Protein AF-A0A4R1Q6V0-F1 (afdb_monomer)

Radius of gyration: 15.85 Å; Cα contacts (8 Å, |Δi|>4): 19; chains: 1; bounding box: 35×26×39 Å

pLDDT: mean 94.79, std 7.14, range [60.41, 98.5]

Secondary structure (DSSP, 8-state):
---HHHHHHHHHHHHHHHHHHHHHHHHHHHH-HHHHHHHHHHHHHHHHHHHHHHHHHHHHHTS-TTTT--TGGGT--

Sequence (77 aa):
MATIELLRQKIHSANQQLIEAIDLSIELRRQSPQMKSEVVKIWETFLGQFFGYIKQKSKASKDNLLAGVSWARLNLF

Mean predicted aligned error: 3.61 Å

Solvent-accessible surface area (backbone atoms only — not comparable to full-atom values): 4519 Å² total; per-residue (Å²): 132,92,48,72,66,60,51,50,52,54,54,50,56,52,48,54,57,51,50,55,51,50,54,53,45,56,59,46,41,70,75,36,76,66,44,32,51,52,51,48,54,53,51,52,51,50,53,50,52,54,55,48,49,52,52,53,48,18,63,75,69,76,41,68,82,64,66,89,66,54,66,80,79,62,63,77,123

Foldseek 3Di:
DDDPVNVVVVVVVVVVVVVVLVVVLVVQCVPDVVSVVVSVVVVVVVVCVVVVVLVVVCVVVVHNPCPPPDPVVVPPD

Organism: NCBI:txid244830

Structure (mmCIF, N/CA/C/O backbone):
data_AF-A0A4R1Q6V0-F1
#
_entry.id   AF-A0A4R1Q6V0-F1
#
loop_
_atom_site.group_PDB
_atom_site.id
_atom_site.type_symbol
_atom_site.label_atom_id
_atom_site.label_alt_id
_atom_site.label_comp_id
_atom_site.label_asym_id
_atom_site.label_entity_id
_atom_site.label_seq_id
_atom_site.pdbx_PDB_ins_code
_atom_site.Cartn_x
_atom_site.Cartn_y
_atom_site.Cartn_z
_atom_site.occupancy
_atom_site.B_iso_or_equiv
_atom_site.auth_seq_id
_atom_site.auth_comp_id
_atom_site.auth_asym_id
_atom_site.auth_atom_id
_atom_site.pdbx_PDB_model_num
ATOM 1 N N . MET A 1 1 ? 13.905 14.943 -15.841 1.00 80.88 1 MET A N 1
ATOM 2 C CA . MET A 1 1 ? 14.139 13.484 -15.962 1.00 80.88 1 MET A CA 1
ATOM 3 C C . MET A 1 1 ? 13.892 12.841 -14.606 1.00 80.88 1 MET A C 1
ATOM 5 O O . MET A 1 1 ? 14.093 13.515 -13.603 1.00 80.88 1 MET A O 1
ATOM 9 N N . ALA A 1 2 ? 13.422 11.595 -14.554 1.00 91.62 2 ALA A N 1
ATOM 10 C CA . ALA A 1 2 ? 13.272 10.884 -13.283 1.00 91.62 2 ALA A CA 1
ATOM 11 C C . ALA A 1 2 ? 14.654 10.543 -12.697 1.00 91.62 2 ALA A C 1
ATOM 13 O O . ALA A 1 2 ? 15.544 10.130 -13.438 1.00 91.62 2 ALA A O 1
ATOM 14 N N . THR A 1 3 ? 14.829 10.712 -11.385 1.00 97.75 3 THR A N 1
ATOM 15 C CA . THR A 1 3 ? 16.052 10.338 -10.658 1.00 97.75 3 THR A CA 1
ATOM 16 C C . THR A 1 3 ? 15.703 9.428 -9.484 1.00 97.75 3 THR A C 1
ATOM 18 O O . THR A 1 3 ? 14.585 9.471 -8.966 1.00 97.75 3 THR A O 1
ATOM 21 N N . ILE A 1 4 ? 16.665 8.612 -9.041 1.00 97.44 4 ILE A N 1
ATOM 22 C CA . ILE A 1 4 ? 16.501 7.781 -7.838 1.00 97.44 4 ILE A CA 1
ATOM 23 C C . ILE A 1 4 ? 16.205 8.650 -6.614 1.00 97.44 4 ILE A C 1
ATOM 25 O O . ILE A 1 4 ? 15.370 8.279 -5.796 1.00 97.44 4 ILE A O 1
ATOM 29 N N . GLU A 1 5 ? 16.830 9.823 -6.517 1.00 98.06 5 GLU A N 1
ATOM 30 C CA . GLU A 1 5 ? 16.597 10.752 -5.412 1.00 98.06 5 GLU A CA 1
ATOM 31 C C . GLU A 1 5 ? 15.157 11.274 -5.395 1.00 98.06 5 GLU A C 1
ATOM 33 O O . GLU A 1 5 ? 14.490 11.226 -4.365 1.00 98.06 5 GLU A O 1
ATOM 38 N N . LEU A 1 6 ? 14.617 11.655 -6.557 1.00 97.94 6 LEU A N 1
ATOM 39 C CA . LEU A 1 6 ? 13.220 12.073 -6.660 1.00 97.94 6 LEU A CA 1
ATOM 40 C C . LEU A 1 6 ? 12.256 10.943 -6.262 1.00 97.94 6 LEU A C 1
ATOM 42 O O . LEU A 1 6 ? 11.244 11.196 -5.607 1.00 97.94 6 LEU A O 1
ATOM 46 N N . LEU A 1 7 ? 12.557 9.696 -6.643 1.00 97.50 7 LEU A N 1
ATOM 47 C CA . LEU A 1 7 ? 11.769 8.536 -6.223 1.00 97.50 7 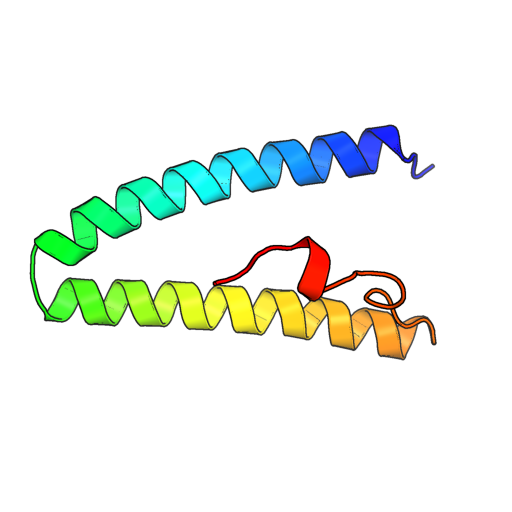LEU A CA 1
ATOM 48 C C . LEU A 1 7 ? 11.839 8.339 -4.701 1.00 97.50 7 LEU A C 1
ATOM 50 O O . LEU A 1 7 ? 10.796 8.169 -4.071 1.00 97.50 7 LEU A O 1
ATOM 54 N N . ARG A 1 8 ? 13.036 8.410 -4.103 1.00 98.06 8 ARG A N 1
ATOM 55 C CA . ARG A 1 8 ? 13.228 8.291 -2.647 1.00 98.06 8 ARG A CA 1
ATOM 56 C C . ARG A 1 8 ? 12.433 9.347 -1.891 1.00 98.06 8 ARG A C 1
ATOM 58 O O . ARG A 1 8 ? 11.712 8.992 -0.965 1.00 98.06 8 ARG A O 1
ATOM 65 N N . GLN A 1 9 ? 12.501 10.604 -2.322 1.00 97.88 9 GLN A N 1
ATOM 66 C CA . GLN A 1 9 ? 11.757 11.704 -1.708 1.00 97.88 9 GLN A CA 1
ATOM 67 C C . GLN A 1 9 ? 10.246 11.472 -1.774 1.00 97.88 9 GLN A C 1
ATOM 69 O O . GLN A 1 9 ? 9.566 11.573 -0.757 1.00 97.88 9 GLN A O 1
ATOM 74 N N . LYS A 1 10 ? 9.715 11.073 -2.939 1.00 97.81 10 LYS A N 1
ATOM 75 C CA . LYS A 1 10 ? 8.280 10.777 -3.088 1.00 97.81 10 LYS A CA 1
ATOM 76 C C . LYS A 1 10 ? 7.815 9.648 -2.171 1.00 97.81 10 LYS A C 1
ATOM 78 O O . LYS A 1 10 ? 6.771 9.779 -1.539 1.00 97.81 10 LYS A O 1
ATOM 83 N N . ILE A 1 11 ? 8.582 8.561 -2.096 1.00 97.12 11 ILE A N 1
ATOM 84 C CA . ILE A 1 11 ? 8.258 7.427 -1.223 1.00 97.12 11 ILE A CA 1
ATOM 85 C C . ILE A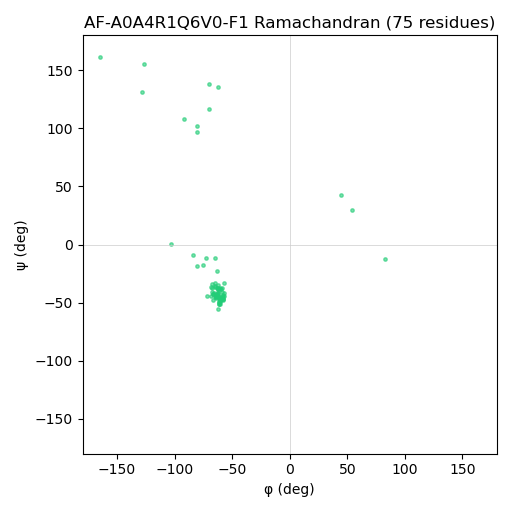 1 11 ? 8.351 7.835 0.248 1.00 97.12 11 ILE A C 1
ATOM 87 O O . ILE A 1 11 ? 7.460 7.500 1.021 1.00 97.12 11 ILE A O 1
ATOM 91 N N . HIS A 1 12 ? 9.377 8.597 0.631 1.00 97.81 12 HIS A N 1
ATOM 92 C CA . HIS A 1 12 ? 9.537 9.070 2.001 1.00 97.81 12 HIS A CA 1
ATOM 93 C C . HIS A 1 12 ? 8.362 9.951 2.444 1.00 97.81 12 HIS A C 1
ATOM 95 O O . HIS A 1 12 ? 7.765 9.685 3.485 1.00 97.81 12 HIS A O 1
ATOM 101 N N . SER A 1 13 ? 7.976 10.946 1.639 1.00 97.44 13 SER A N 1
ATOM 102 C CA . SER A 1 13 ? 6.844 11.824 1.957 1.00 97.44 13 SER A CA 1
ATOM 103 C C . SER A 1 13 ? 5.516 11.066 2.031 1.00 97.44 13 SER A C 1
ATOM 105 O O . SER A 1 13 ? 4.739 11.294 2.953 1.00 97.44 13 SER A O 1
ATOM 107 N N . ALA A 1 14 ? 5.262 10.132 1.107 1.00 97.81 14 ALA A N 1
ATOM 108 C CA . ALA A 1 14 ? 4.068 9.289 1.167 1.00 97.81 14 ALA A CA 1
ATOM 109 C C . ALA A 1 14 ? 4.050 8.416 2.432 1.00 97.81 14 ALA A C 1
ATOM 111 O O . ALA A 1 14 ? 3.003 8.252 3.051 1.00 97.81 14 ALA A O 1
ATOM 112 N N . ASN A 1 15 ? 5.208 7.895 2.848 1.00 97.31 15 ASN A N 1
ATOM 113 C CA . ASN A 1 15 ? 5.315 7.079 4.050 1.00 97.31 15 ASN A CA 1
ATOM 114 C C . ASN A 1 15 ? 4.992 7.867 5.329 1.00 97.31 15 ASN A C 1
ATOM 116 O O . ASN A 1 15 ? 4.349 7.315 6.211 1.00 97.31 15 ASN A O 1
ATOM 120 N N . GLN A 1 16 ? 5.374 9.146 5.420 1.00 98.12 16 GLN A N 1
ATOM 121 C CA . GLN A 1 16 ? 4.998 9.994 6.564 1.00 98.12 16 GLN A CA 1
ATOM 122 C C . GLN A 1 16 ? 3.475 10.127 6.689 1.00 98.12 16 GLN A C 1
ATOM 124 O O . GLN A 1 16 ? 2.913 9.893 7.752 1.00 98.12 16 GLN A O 1
ATOM 129 N N . GLN A 1 17 ? 2.793 10.389 5.574 1.00 97.50 17 GLN A N 1
ATOM 130 C CA . GLN A 1 17 ? 1.331 10.488 5.553 1.00 97.50 17 GLN A CA 1
ATOM 131 C C . GLN A 1 17 ? 0.647 9.154 5.893 1.00 97.50 17 GLN A C 1
ATOM 133 O O . GLN A 1 17 ? -0.386 9.134 6.559 1.00 97.50 17 GLN A O 1
ATOM 138 N N . LEU A 1 18 ? 1.228 8.024 5.474 1.00 98.19 18 LEU A N 1
ATOM 139 C CA . LEU A 1 18 ? 0.723 6.701 5.845 1.00 98.19 18 LEU A CA 1
ATOM 140 C C . LEU A 1 18 ? 0.915 6.399 7.336 1.00 98.19 18 LEU A C 1
ATOM 142 O O . LEU A 1 18 ? 0.034 5.778 7.923 1.00 98.19 18 LEU A O 1
ATOM 146 N N . ILE A 1 19 ? 2.016 6.844 7.950 1.00 98.12 19 ILE A N 1
ATOM 147 C CA . ILE A 1 19 ? 2.238 6.714 9.400 1.00 98.12 19 ILE A CA 1
ATOM 148 C C . ILE A 1 19 ? 1.155 7.481 10.165 1.00 98.12 19 ILE A C 1
ATOM 150 O O . ILE A 1 19 ? 0.463 6.887 10.988 1.00 98.12 19 ILE A O 1
ATOM 154 N N . GLU A 1 20 ? 0.926 8.750 9.822 1.00 98.12 20 GLU A N 1
ATOM 155 C CA . GLU A 1 20 ? -0.131 9.565 10.441 1.00 98.12 20 GLU A CA 1
ATOM 156 C C . GLU A 1 20 ? -1.520 8.913 10.285 1.00 98.12 20 GLU A C 1
ATOM 158 O O . GLU A 1 20 ? -2.307 8.848 11.231 1.00 98.12 20 GLU A O 1
ATOM 163 N N . ALA A 1 21 ? -1.820 8.355 9.106 1.00 98.38 21 ALA A N 1
ATOM 164 C CA . ALA A 1 21 ? -3.076 7.645 8.865 1.00 98.38 21 ALA A CA 1
ATOM 165 C C . ALA A 1 21 ? -3.218 6.360 9.705 1.00 98.38 21 ALA A C 1
ATOM 167 O O . ALA A 1 21 ? -4.335 5.992 10.089 1.00 98.38 21 ALA A O 1
ATOM 168 N N . ILE A 1 22 ? -2.116 5.661 9.997 1.00 98.12 22 ILE A N 1
ATOM 169 C CA . ILE A 1 22 ? -2.105 4.492 10.887 1.00 98.12 22 ILE A CA 1
ATOM 170 C C . ILE A 1 22 ? -2.403 4.922 12.325 1.00 98.12 22 ILE A C 1
ATOM 172 O O . ILE A 1 22 ? -3.244 4.293 12.971 1.00 98.12 22 ILE A O 1
ATOM 176 N N . ASP A 1 23 ? -1.791 6.003 12.804 1.00 98.25 23 ASP A N 1
ATOM 177 C CA . ASP A 1 23 ? -2.028 6.513 14.158 1.00 98.25 23 ASP A CA 1
ATOM 178 C C . ASP A 1 23 ? -3.501 6.910 14.349 1.00 98.25 23 ASP A C 1
ATOM 180 O O . ASP A 1 23 ? -4.169 6.420 15.267 1.00 98.25 23 ASP A O 1
ATOM 184 N N . LEU A 1 24 ? -4.071 7.656 13.395 1.00 98.25 24 LEU A N 1
ATOM 185 C CA . LEU A 1 24 ? -5.504 7.979 13.373 1.00 98.25 24 LEU A CA 1
ATOM 186 C C . LEU A 1 24 ? -6.384 6.723 13.318 1.00 98.25 24 LEU A C 1
ATOM 188 O O . LEU A 1 24 ? -7.429 6.644 13.967 1.00 98.25 24 LEU A O 1
ATOM 192 N N . SER A 1 25 ? -5.962 5.701 12.568 1.00 98.19 25 SER A N 1
ATOM 193 C CA . SER A 1 25 ? -6.680 4.426 12.496 1.00 98.19 25 SER A CA 1
ATOM 194 C C . SER A 1 25 ? -6.749 3.733 13.857 1.00 98.19 25 SER A C 1
ATOM 196 O O . SER A 1 25 ? -7.776 3.136 14.182 1.00 98.19 25 SER A O 1
ATOM 198 N N . ILE A 1 26 ? -5.687 3.797 14.665 1.00 97.88 26 ILE A N 1
ATOM 199 C CA . ILE A 1 26 ? -5.664 3.214 16.014 1.00 97.88 26 ILE A CA 1
ATOM 200 C C . ILE A 1 26 ? -6.667 3.931 16.920 1.00 97.88 26 ILE A C 1
ATOM 202 O O . ILE A 1 26 ? -7.427 3.263 17.627 1.00 97.88 26 ILE A O 1
ATOM 206 N N . GLU A 1 27 ? -6.702 5.263 16.878 1.00 97.75 27 GLU A N 1
ATOM 207 C CA . GLU A 1 27 ? -7.647 6.071 17.653 1.00 97.75 27 GLU A CA 1
ATOM 208 C C . GLU A 1 27 ? -9.098 5.766 17.266 1.00 97.75 27 GLU A C 1
ATOM 210 O O . GLU A 1 27 ? -9.911 5.414 18.124 1.00 97.75 27 GLU A O 1
ATOM 215 N N . LEU A 1 28 ? -9.413 5.801 15.967 1.00 98.06 28 LEU A N 1
ATOM 216 C CA . LEU A 1 28 ? -10.761 5.557 15.444 1.00 98.06 28 LEU A CA 1
ATOM 217 C C . LEU A 1 28 ? -11.258 4.142 15.754 1.00 98.06 28 LEU A C 1
ATOM 219 O O . LEU A 1 28 ? -12.403 3.951 16.166 1.00 98.06 28 LEU A O 1
ATOM 223 N N . ARG A 1 29 ? -10.394 3.127 15.623 1.00 97.44 29 ARG A N 1
ATOM 224 C CA . ARG A 1 29 ? -10.763 1.726 15.897 1.00 97.44 29 ARG A CA 1
ATOM 225 C C . ARG A 1 29 ? -11.144 1.475 17.357 1.00 97.44 29 ARG A C 1
ATOM 227 O O . ARG A 1 29 ? -11.838 0.493 17.615 1.00 97.44 29 ARG A O 1
ATOM 234 N N . ARG A 1 30 ? -10.696 2.313 18.299 1.00 96.06 30 ARG A N 1
ATOM 235 C CA . ARG A 1 30 ? -11.045 2.210 19.729 1.00 96.06 30 ARG A CA 1
ATOM 236 C C . ARG A 1 30 ? -12.413 2.812 20.055 1.00 96.06 30 ARG A C 1
ATOM 238 O O . ARG A 1 30 ? -12.962 2.482 21.099 1.00 96.06 30 ARG A O 1
ATOM 245 N N . GLN A 1 31 ? -12.964 3.659 19.184 1.00 96.25 31 GLN A N 1
ATOM 246 C CA . GLN A 1 31 ? -14.209 4.381 19.456 1.00 96.25 31 GLN A CA 1
ATOM 247 C C . GLN A 1 31 ? -15.439 3.468 19.425 1.00 96.25 31 GLN A C 1
ATOM 249 O O . GLN A 1 31 ? -16.298 3.564 20.298 1.00 96.25 31 GLN A O 1
ATOM 254 N N . SER A 1 32 ? -15.545 2.579 18.431 1.00 95.38 32 SER A N 1
ATOM 255 C CA . SER A 1 32 ? -16.649 1.615 18.339 1.00 95.38 32 SER A CA 1
ATOM 256 C C . SER A 1 32 ? -16.363 0.473 17.351 1.00 95.38 32 SER A C 1
ATOM 258 O O . SER A 1 32 ? -15.528 0.618 16.449 1.00 95.38 32 SER A O 1
ATOM 260 N N . PRO A 1 33 ? -17.086 -0.664 17.446 1.00 95.75 33 PRO A N 1
ATOM 261 C CA . PRO A 1 33 ? -17.030 -1.726 16.439 1.00 95.75 33 PRO A CA 1
ATOM 262 C C . PRO A 1 33 ? -17.381 -1.246 15.021 1.00 95.75 33 PRO A C 1
ATOM 264 O O . PRO A 1 33 ? -16.810 -1.736 14.047 1.00 95.75 33 PRO A O 1
ATOM 267 N N . GLN A 1 34 ? -18.288 -0.272 14.896 1.00 97.44 34 GLN A N 1
ATOM 268 C CA . GLN A 1 34 ? -18.669 0.320 13.615 1.00 97.44 34 GLN A CA 1
ATOM 269 C C . GLN A 1 34 ? -17.501 1.106 13.009 1.00 97.44 34 GLN A C 1
ATOM 271 O O . GLN A 1 34 ? -17.149 0.864 11.857 1.00 97.44 34 GLN A O 1
ATOM 276 N N . MET A 1 35 ? -16.834 1.962 13.795 1.00 97.62 35 MET A N 1
ATOM 277 C CA . MET A 1 35 ? -15.643 2.692 13.334 1.00 97.62 35 MET A CA 1
ATOM 278 C C . MET A 1 35 ? -14.507 1.741 12.962 1.00 97.62 35 MET A C 1
ATOM 280 O O . MET A 1 35 ? -13.826 1.948 11.961 1.00 97.62 35 MET A O 1
ATOM 284 N N . LYS A 1 36 ? -14.341 0.640 13.704 1.00 97.25 36 LYS A N 1
ATOM 285 C CA . LYS A 1 36 ? -13.376 -0.404 13.343 1.00 97.25 36 LYS A CA 1
ATOM 286 C C . LYS A 1 36 ? -13.646 -0.984 11.951 1.00 97.25 36 LYS A C 1
ATOM 288 O O . LYS A 1 36 ? -12.694 -1.171 11.197 1.00 97.25 36 LYS A O 1
ATOM 293 N N . SER A 1 37 ? -14.907 -1.264 11.618 1.00 97.94 37 SER A N 1
ATOM 294 C CA . SER A 1 37 ? -15.303 -1.767 10.295 1.00 97.94 37 SER A CA 1
ATOM 295 C C . SER A 1 37 ? -15.027 -0.745 9.189 1.00 97.94 37 SER A C 1
ATOM 297 O O . SER A 1 37 ? -14.443 -1.091 8.165 1.00 97.94 37 SER A O 1
ATOM 299 N N . GLU A 1 38 ? -15.359 0.528 9.418 1.00 98.31 38 GLU A N 1
ATOM 300 C CA . GLU A 1 38 ? -15.087 1.598 8.450 1.00 98.31 38 GLU A CA 1
ATOM 301 C C . GLU A 1 38 ? -13.583 1.782 8.200 1.00 98.31 38 GLU A C 1
ATOM 303 O O . GLU A 1 38 ? -13.148 1.809 7.051 1.00 98.31 38 GLU A O 1
ATOM 308 N N . VAL A 1 39 ? -12.759 1.787 9.254 1.00 98.38 39 VAL A N 1
ATOM 309 C CA . VAL A 1 39 ? -11.295 1.848 9.111 1.00 98.38 39 VAL A CA 1
ATOM 310 C C . VAL A 1 39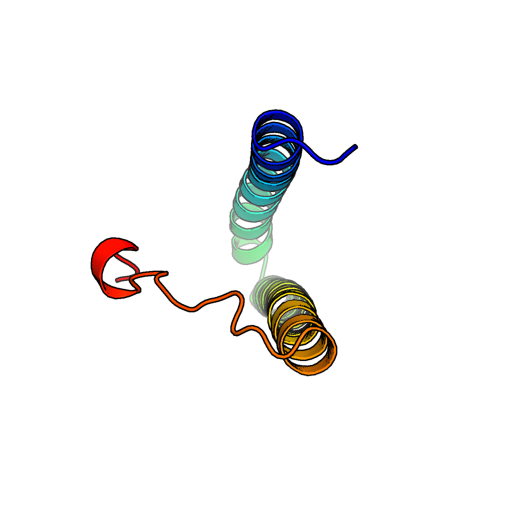 ? -10.763 0.667 8.292 1.00 98.38 39 VAL A C 1
ATOM 312 O O . VAL A 1 39 ? -9.887 0.857 7.451 1.00 98.38 39 VAL A O 1
ATOM 315 N N . VAL A 1 40 ? -11.291 -0.548 8.490 1.00 98.06 40 VAL A N 1
ATOM 316 C CA . VAL A 1 40 ? -10.904 -1.717 7.678 1.00 98.06 40 VAL A CA 1
ATOM 317 C C . VAL A 1 40 ? -11.216 -1.487 6.196 1.00 98.06 40 VAL A C 1
ATOM 319 O O . VAL A 1 40 ? -10.317 -1.655 5.376 1.00 98.06 40 VAL A O 1
ATOM 322 N N . LYS A 1 41 ? -12.423 -1.023 5.850 1.00 98.44 41 LYS A N 1
ATOM 323 C CA . LYS A 1 41 ? -12.807 -0.756 4.450 1.00 98.44 41 LYS A CA 1
ATOM 324 C C . LYS A 1 41 ? -11.917 0.292 3.778 1.00 98.44 41 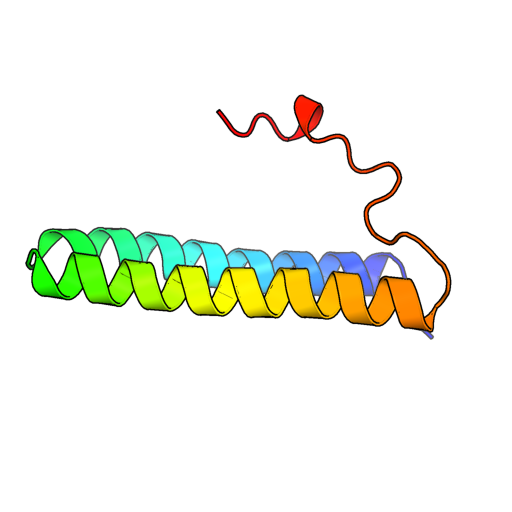LYS A C 1
ATOM 326 O O . LYS A 1 41 ? -11.598 0.162 2.594 1.00 98.44 41 LYS A O 1
ATOM 331 N N . ILE A 1 42 ? -11.507 1.328 4.516 1.00 98.50 42 ILE A N 1
ATOM 332 C CA . ILE A 1 42 ? -10.594 2.366 4.012 1.00 98.50 42 ILE A CA 1
ATOM 333 C C . ILE A 1 42 ? -9.250 1.739 3.623 1.00 98.50 42 ILE A C 1
ATOM 335 O O . ILE A 1 42 ? -8.773 1.941 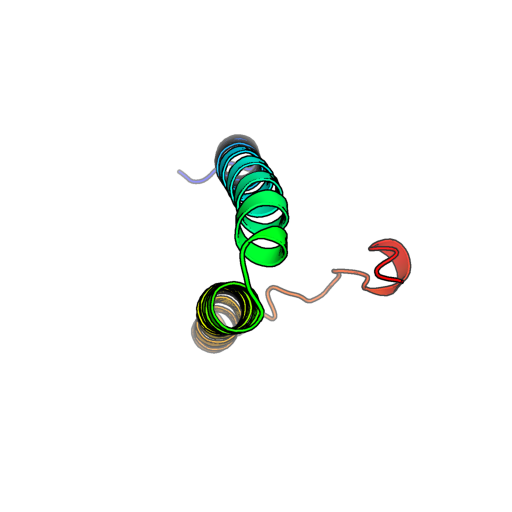2.504 1.00 98.50 42 ILE A O 1
ATOM 339 N N . TRP A 1 43 ? -8.667 0.925 4.510 1.00 98.50 43 TRP A N 1
ATOM 340 C CA . TRP A 1 43 ? -7.403 0.240 4.235 1.00 98.50 43 TRP A CA 1
ATOM 341 C C . TRP A 1 43 ? -7.522 -0.786 3.106 1.00 98.50 43 TRP A C 1
ATOM 343 O O . TRP A 1 43 ? -6.646 -0.831 2.245 1.00 98.50 43 TRP A O 1
ATOM 353 N N . GLU A 1 44 ? -8.604 -1.566 3.051 1.00 98.44 44 GLU A N 1
ATOM 354 C CA . GLU A 1 44 ? -8.864 -2.500 1.945 1.00 98.44 44 GLU A CA 1
ATOM 355 C C . GLU A 1 44 ? -8.940 -1.773 0.598 1.00 98.44 44 GLU A C 1
ATOM 357 O O . GLU A 1 44 ? -8.322 -2.204 -0.379 1.00 98.44 44 GLU A O 1
ATOM 362 N N . THR A 1 45 ? -9.635 -0.634 0.559 1.00 98.38 45 THR A N 1
ATOM 363 C CA . THR A 1 45 ? -9.751 0.199 -0.644 1.00 98.38 45 THR A CA 1
ATOM 364 C C . THR A 1 45 ? -8.383 0.711 -1.088 1.00 98.38 45 THR A C 1
ATOM 366 O O . THR A 1 45 ? -8.015 0.547 -2.254 1.00 98.38 45 THR A O 1
ATOM 369 N N . PHE A 1 46 ? -7.599 1.280 -0.167 1.00 98.19 46 PHE A N 1
ATOM 370 C CA . PHE A 1 46 ? -6.255 1.778 -0.462 1.00 98.19 46 PHE A CA 1
ATOM 371 C C . PHE A 1 46 ? -5.326 0.667 -0.966 1.00 98.19 46 PHE A C 1
ATOM 373 O O . PHE A 1 46 ? -4.715 0.808 -2.026 1.00 98.19 46 PHE A O 1
ATOM 380 N N . LEU A 1 47 ? -5.239 -0.454 -0.243 1.00 97.81 47 LEU A N 1
ATOM 381 C CA . LEU A 1 47 ? -4.358 -1.568 -0.600 1.00 97.81 47 LEU A CA 1
ATOM 382 C C . LEU A 1 47 ? -4.746 -2.158 -1.961 1.00 97.81 47 LEU A C 1
ATOM 384 O O . LEU A 1 47 ? -3.875 -2.404 -2.799 1.00 97.81 47 LEU A O 1
ATOM 388 N N . GLY A 1 48 ? -6.048 -2.318 -2.215 1.00 97.94 48 GLY A N 1
ATOM 389 C CA . GLY A 1 48 ? -6.564 -2.775 -3.503 1.00 97.94 48 GLY A CA 1
ATOM 390 C C . GLY A 1 48 ? -6.177 -1.844 -4.654 1.00 97.94 48 GLY A C 1
ATOM 391 O O . GLY A 1 48 ? -5.668 -2.306 -5.677 1.00 97.94 48 GLY A O 1
ATOM 392 N N . GLN A 1 49 ? -6.355 -0.531 -4.482 1.00 98.00 49 GLN A N 1
ATOM 393 C CA . GLN A 1 49 ? -5.971 0.466 -5.485 1.00 98.00 49 GLN A CA 1
ATOM 394 C C . GLN A 1 49 ? -4.454 0.497 -5.716 1.00 98.00 49 GLN A C 1
ATOM 396 O O . GLN A 1 49 ? -4.007 0.494 -6.865 1.00 98.00 49 GLN A O 1
ATOM 401 N N . PHE A 1 50 ? -3.658 0.478 -4.645 1.00 97.06 50 PHE A N 1
ATOM 402 C CA . PHE A 1 50 ? -2.200 0.550 -4.708 1.00 97.06 50 PHE A CA 1
ATOM 403 C C . PHE A 1 50 ? -1.599 -0.650 -5.451 1.00 97.06 50 PHE A C 1
ATOM 405 O O . PHE A 1 50 ? -0.918 -0.481 -6.469 1.00 97.06 50 PHE A O 1
ATOM 412 N N . PHE A 1 51 ? -1.902 -1.875 -5.008 1.00 95.94 51 PHE A N 1
ATOM 413 C CA . PHE A 1 51 ? -1.402 -3.083 -5.671 1.00 95.94 51 PHE A CA 1
ATOM 414 C C . PHE A 1 51 ? -2.014 -3.275 -7.063 1.00 95.94 51 PHE A C 1
ATOM 416 O O . PHE A 1 51 ? -1.324 -3.726 -7.984 1.00 95.94 51 PHE A O 1
ATOM 423 N N . GLY A 1 52 ? -3.279 -2.885 -7.250 1.00 97.56 52 GLY A N 1
ATOM 424 C CA . GLY A 1 52 ? -3.938 -2.883 -8.554 1.00 97.56 52 GLY A CA 1
ATOM 425 C C . GLY A 1 52 ? -3.197 -2.017 -9.572 1.00 97.56 52 GLY A C 1
ATOM 426 O O . GLY A 1 52 ? -2.928 -2.467 -10.688 1.00 97.56 52 GLY A O 1
ATOM 427 N N . TYR A 1 53 ? -2.785 -0.813 -9.172 1.00 97.81 53 TYR A N 1
ATOM 428 C CA . TYR A 1 53 ? -2.032 0.096 -10.031 1.00 97.81 53 TYR A CA 1
ATOM 429 C C . TYR A 1 53 ? -0.630 -0.433 -10.363 1.00 97.81 53 TYR A C 1
ATOM 431 O O . TYR A 1 53 ? -0.227 -0.402 -11.529 1.00 97.81 53 TYR A O 1
ATOM 439 N N . ILE A 1 54 ? 0.091 -1.002 -9.386 1.00 97.25 54 ILE A N 1
ATOM 440 C CA . ILE A 1 54 ? 1.394 -1.651 -9.634 1.00 97.25 54 ILE A CA 1
ATOM 441 C C . ILE A 1 54 ? 1.247 -2.769 -10.670 1.00 97.25 54 ILE A C 1
ATOM 443 O O . ILE A 1 54 ? 2.018 -2.833 -11.632 1.00 97.25 54 ILE A O 1
ATOM 447 N N . LYS A 1 55 ? 0.234 -3.631 -10.520 1.00 96.50 55 LYS A N 1
ATOM 448 C CA . LYS A 1 55 ? -0.038 -4.727 -11.460 1.00 96.50 55 LYS A CA 1
ATOM 449 C C . LYS A 1 55 ? -0.399 -4.206 -12.851 1.00 96.50 55 LYS A C 1
ATOM 451 O O . LYS A 1 55 ? 0.109 -4.721 -13.848 1.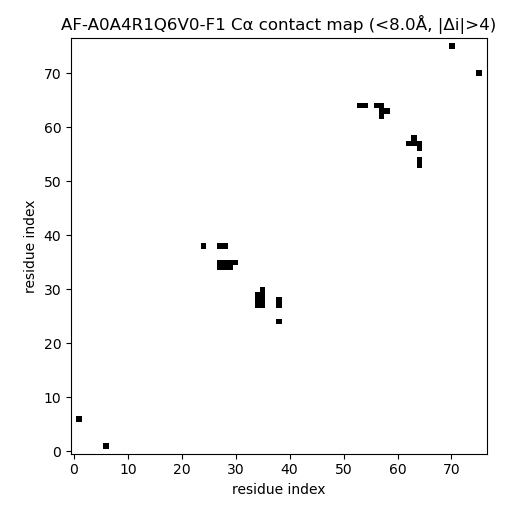00 96.50 55 LYS A O 1
ATOM 456 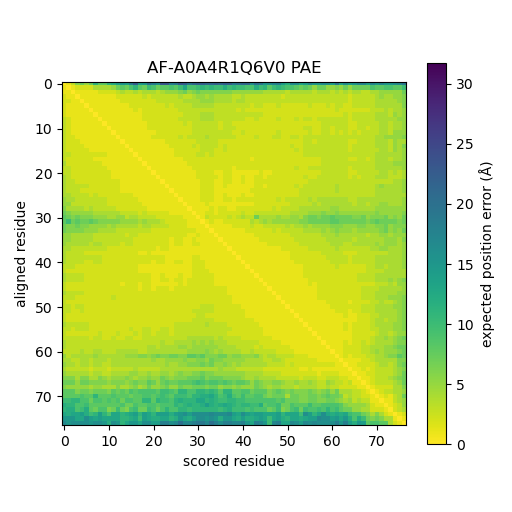N N . GLN A 1 56 ? -1.245 -3.176 -12.928 1.00 98.06 56 GLN A N 1
ATOM 457 C CA . GLN A 1 56 ? -1.617 -2.532 -14.188 1.00 98.06 56 GLN A CA 1
ATOM 458 C C . GLN A 1 56 ? -0.379 -1.996 -14.916 1.00 98.06 56 GLN A C 1
ATOM 460 O O . GLN A 1 56 ? -0.209 -2.258 -16.108 1.00 98.06 56 GLN A O 1
ATOM 465 N N . LYS A 1 57 ? 0.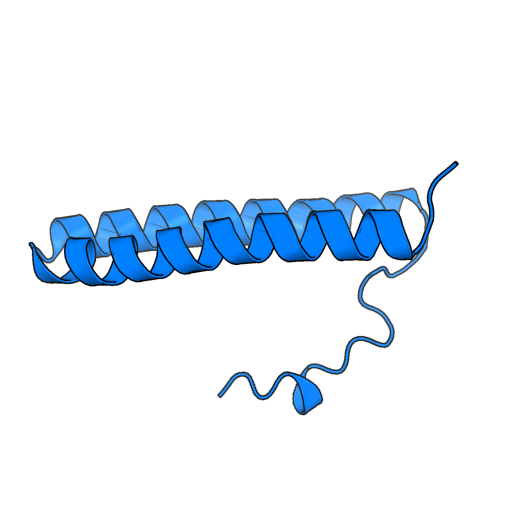501 -1.282 -14.204 1.00 98.12 57 LYS A N 1
ATOM 466 C CA . LYS A 1 57 ? 1.732 -0.734 -14.780 1.00 98.12 57 LYS A CA 1
ATOM 467 C C . LYS A 1 57 ? 2.720 -1.817 -15.169 1.00 98.12 57 LYS A C 1
ATOM 469 O O . LYS A 1 57 ? 3.229 -1.736 -16.277 1.00 98.12 57 LYS A O 1
ATOM 474 N N . SER A 1 58 ? 2.876 -2.858 -14.354 1.00 97.50 58 SER A N 1
ATOM 475 C CA . SER A 1 58 ? 3.729 -4.006 -14.682 1.00 97.50 58 SER A CA 1
ATOM 476 C C . SER A 1 58 ? 3.315 -4.668 -16.001 1.00 97.50 58 SER A C 1
ATOM 478 O O . SER A 1 58 ? 4.137 -4.947 -16.872 1.00 97.50 58 SER A O 1
ATOM 480 N N . LYS A 1 59 ? 2.001 -4.861 -16.203 1.00 96.94 59 LYS A N 1
ATOM 481 C CA . LYS A 1 59 ? 1.464 -5.402 -17.460 1.00 96.94 59 LYS A CA 1
ATOM 482 C C . LYS A 1 59 ? 1.723 -4.463 -18.641 1.00 96.94 59 LYS A C 1
ATOM 484 O O . LYS A 1 59 ? 2.096 -4.929 -19.713 1.00 96.94 59 LYS A O 1
ATOM 489 N N . ALA A 1 60 ? 1.511 -3.160 -18.454 1.00 97.69 60 ALA A N 1
ATOM 490 C CA . ALA A 1 60 ? 1.693 -2.163 -19.506 1.00 97.69 60 ALA A CA 1
ATOM 491 C C . ALA A 1 60 ? 3.167 -1.991 -19.915 1.00 97.69 60 ALA A C 1
ATOM 493 O O . ALA A 1 60 ? 3.447 -1.834 -21.100 1.00 97.69 60 ALA A O 1
ATOM 494 N N . SER A 1 61 ? 4.100 -2.051 -18.960 1.00 97.19 61 SER A N 1
ATOM 495 C CA . SER A 1 61 ? 5.544 -1.944 -19.207 1.00 97.19 61 SER A CA 1
ATOM 496 C C . SER A 1 61 ? 6.201 -3.264 -19.612 1.00 97.19 61 SER A C 1
ATOM 498 O O . SER A 1 61 ? 7.364 -3.248 -20.002 1.00 97.19 61 SER A O 1
ATOM 500 N N . LYS A 1 62 ? 5.478 -4.395 -19.533 1.00 96.62 62 LYS A N 1
ATOM 501 C CA . LYS A 1 62 ? 6.027 -5.758 -19.674 1.00 96.62 62 LYS A CA 1
ATOM 502 C C . LYS A 1 62 ? 7.199 -6.029 -18.718 1.00 96.62 62 LYS A C 1
ATOM 504 O O . LYS A 1 62 ? 8.074 -6.831 -19.025 1.00 96.62 62 LYS A O 1
ATOM 509 N N . ASP A 1 63 ? 7.187 -5.374 -17.561 1.00 96.69 63 ASP A N 1
ATOM 510 C CA . ASP A 1 63 ? 8.203 -5.501 -16.520 1.00 96.69 63 ASP A CA 1
ATOM 511 C C . ASP A 1 63 ? 7.516 -5.798 -15.187 1.00 96.69 63 ASP A C 1
ATOM 513 O O . ASP A 1 63 ? 6.541 -5.141 -14.827 1.00 96.69 63 ASP A O 1
ATOM 517 N N . ASN A 1 64 ? 7.989 -6.805 -14.456 1.00 93.88 64 ASN A N 1
ATOM 518 C CA . ASN A 1 64 ? 7.427 -7.122 -13.151 1.00 93.88 64 ASN A CA 1
ATOM 519 C C . ASN A 1 64 ? 8.020 -6.166 -12.114 1.00 93.88 64 ASN A C 1
ATOM 521 O O . ASN A 1 64 ? 9.083 -6.429 -11.561 1.00 93.88 64 ASN A O 1
ATOM 525 N N . LEU A 1 65 ? 7.291 -5.094 -11.799 1.00 94.75 65 LEU A N 1
ATOM 526 C CA . LEU A 1 65 ? 7.763 -4.036 -10.898 1.00 94.75 65 LEU A CA 1
ATOM 527 C C . LEU A 1 65 ? 7.986 -4.496 -9.447 1.00 94.75 65 LEU A C 1
ATOM 529 O O . LEU A 1 65 ? 8.564 -3.757 -8.654 1.00 94.75 65 LEU A O 1
ATOM 533 N N . LEU A 1 66 ? 7.523 -5.696 -9.085 1.00 92.06 66 LEU A N 1
ATOM 534 C CA . LEU A 1 66 ? 7.766 -6.312 -7.778 1.00 92.06 66 LEU A CA 1
ATOM 535 C C . LEU A 1 66 ? 8.833 -7.415 -7.837 1.00 92.06 66 LEU A C 1
ATOM 537 O O . LEU A 1 66 ? 9.143 -8.023 -6.811 1.00 92.06 66 LEU A O 1
ATOM 541 N N . ALA A 1 67 ? 9.415 -7.691 -9.008 1.00 92.88 67 ALA A N 1
ATOM 542 C CA . ALA A 1 67 ? 10.537 -8.613 -9.113 1.00 92.88 67 ALA A CA 1
ATOM 543 C C . ALA A 1 67 ? 11.733 -8.085 -8.306 1.00 92.88 67 ALA A C 1
ATOM 545 O O . ALA A 1 67 ? 12.057 -6.901 -8.331 1.00 92.88 67 ALA A O 1
ATOM 546 N N . GLY A 1 68 ? 12.382 -8.971 -7.549 1.00 89.00 68 GLY A N 1
ATOM 547 C CA . GLY A 1 68 ? 13.504 -8.613 -6.674 1.00 89.00 68 GLY A CA 1
ATOM 548 C C . GLY A 1 68 ? 13.105 -8.052 -5.302 1.00 89.00 68 GLY A C 1
ATOM 549 O O . GLY A 1 68 ? 13.949 -8.018 -4.399 1.00 89.00 68 GLY A O 1
ATOM 550 N N . VAL A 1 69 ? 11.830 -7.697 -5.086 1.00 89.88 69 VAL A N 1
ATOM 551 C CA . VAL A 1 69 ? 11.307 -7.416 -3.741 1.00 89.88 69 VAL A CA 1
ATOM 552 C C . VAL A 1 69 ? 11.248 -8.732 -2.969 1.00 89.88 69 VAL A C 1
ATOM 554 O O . VAL A 1 69 ? 10.543 -9.667 -3.342 1.00 89.88 69 VAL A O 1
ATOM 557 N N . SER A 1 70 ? 12.019 -8.827 -1.888 1.00 86.69 70 SER A N 1
ATOM 558 C CA . SER A 1 70 ? 11.996 -10.004 -1.023 1.00 86.69 70 SER A CA 1
ATOM 559 C C . SER A 1 70 ? 10.986 -9.809 0.089 1.00 86.69 70 SER A C 1
ATOM 561 O O . SER A 1 70 ? 11.233 -9.065 1.034 1.00 86.69 70 SER A O 1
ATOM 563 N N . TRP A 1 71 ? 9.879 -10.535 -0.008 1.00 83.56 71 TRP A N 1
ATOM 564 C CA . TRP A 1 71 ? 8.845 -10.572 1.023 1.00 83.56 71 TRP A CA 1
ATOM 565 C C . TRP A 1 71 ? 9.366 -11.123 2.352 1.00 83.56 71 TRP A C 1
ATOM 567 O O . TRP A 1 71 ? 9.012 -10.604 3.401 1.00 83.56 71 TRP 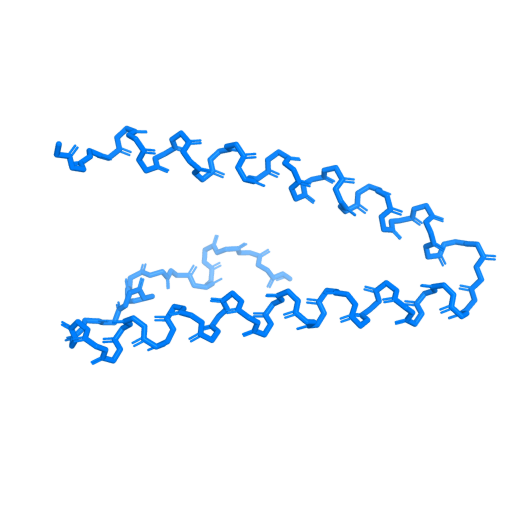A O 1
ATOM 577 N N . ALA A 1 72 ? 10.294 -12.084 2.306 1.00 82.19 72 ALA A N 1
ATOM 578 C CA . ALA A 1 72 ? 10.968 -12.594 3.498 1.00 82.19 72 ALA A CA 1
ATOM 579 C C . ALA A 1 72 ? 11.798 -11.514 4.215 1.00 82.19 72 ALA A C 1
ATOM 581 O O . ALA A 1 72 ? 11.807 -11.471 5.436 1.00 82.19 72 ALA A O 1
ATOM 582 N N . ARG A 1 73 ? 12.458 -10.603 3.479 1.00 85.56 73 ARG A N 1
ATOM 583 C CA . ARG A 1 73 ? 13.198 -9.480 4.089 1.00 85.56 73 ARG A CA 1
ATOM 584 C C . ARG A 1 73 ? 12.295 -8.365 4.613 1.00 85.56 73 ARG A C 1
ATOM 586 O O . ARG A 1 73 ? 12.770 -7.540 5.384 1.00 85.56 73 ARG A O 1
ATOM 593 N N . LEU A 1 74 ? 11.034 -8.306 4.179 1.00 81.69 74 LEU A N 1
ATOM 594 C CA . LEU A 1 74 ? 10.089 -7.306 4.675 1.00 81.69 74 LEU A CA 1
ATOM 595 C C . LEU A 1 74 ? 9.638 -7.593 6.115 1.00 81.69 74 LEU A C 1
ATOM 597 O O . LEU A 1 74 ? 9.058 -6.696 6.714 1.00 81.69 74 LEU A O 1
ATOM 601 N N . ASN A 1 75 ? 9.923 -8.786 6.668 1.00 68.69 75 ASN A N 1
ATOM 602 C CA . ASN A 1 75 ? 9.552 -9.186 8.034 1.00 68.69 75 ASN A CA 1
ATOM 603 C C . ASN A 1 75 ? 8.102 -8.805 8.376 1.00 68.69 75 ASN A C 1
ATOM 605 O O . ASN A 1 75 ? 7.805 -8.256 9.437 1.00 68.69 75 ASN A O 1
ATOM 609 N N . LEU A 1 76 ? 7.199 -9.038 7.422 1.00 69.25 76 LEU A N 1
ATOM 610 C CA . LEU A 1 76 ? 5.772 -8.912 7.652 1.00 69.25 76 LEU A CA 1
ATOM 611 C C . LEU A 1 76 ? 5.361 -10.211 8.344 1.00 69.25 76 LEU A C 1
ATOM 613 O O . LEU A 1 76 ? 5.234 -11.228 7.663 1.00 69.25 76 LEU A O 1
ATOM 617 N N . PHE A 1 77 ? 5.179 -10.120 9.665 1.00 60.41 77 PHE A N 1
ATOM 618 C CA . PHE A 1 77 ? 4.838 -11.183 10.625 1.00 60.41 77 PHE A CA 1
ATOM 619 C C . PHE A 1 77 ? 6.027 -11.988 11.165 1.00 60.41 77 PHE A C 1
ATOM 621 O O . PHE A 1 77 ? 6.723 -12.665 10.378 1.00 60.41 77 PHE A O 1
#